Protein 3EFG (pdb70)

Secondary structure (DSSP, 8-state):
--THHHHHHHHHHHHHHHHHHHHHHHHHHHHHHHHHHHHHHHHHHHHHHT-

Structure (mmCIF, N/CA/C/O backbone):
data_3EFG
#
_entry.id   3EFG
#
_cell.length_a   35.945
_cell.length_b   35.945
_cell.length_c   81.820
_cell.angle_alpha   90.000
_cell.angle_beta   90.000
_cell.angle_gamma   120.000
#
_symmetry.space_group_name_H-M   'P 63'
#
loop_
_entity.id
_entity.type
_entity.pdbx_description
1 polymer 'Protein slyX homolog'
2 non-polymer 1,2-ETHANEDIOL
3 water water
#
loop_
_atom_site.group_PDB
_atom_site.id
_atom_site.type_symbol
_atom_site.label_atom_id
_atom_site.label_alt_id
_atom_site.label_comp_id
_atom_site.label_asym_id
_atom_site.label_entity_id
_atom_site.label_seq_id
_atom_site.pdbx_PDB_ins_code
_atom_site.Cartn_x
_atom_site.Cartn_y
_atom_site.Cartn_z
_atom_site.occupancy
_atom_site.B_iso_or_equiv
_atom_site.auth_seq_id
_atom_site.auth_comp_id
_atom_site.auth_asym_id
_atom_site.auth_atom_id
_atom_site.pdbx_PDB_model_num
ATOM 1 N N . ARG A 1 8 ? 7.074 18.177 -0.276 1.00 64.28 8 ARG A N 1
ATOM 2 C CA . ARG A 1 8 ? 8.370 18.351 0.461 1.00 64.25 8 ARG A CA 1
ATOM 3 C C . ARG A 1 8 ? 8.215 19.173 1.747 1.00 63.89 8 ARG A C 1
ATOM 4 O O . ARG A 1 8 ? 9.197 19.379 2.461 1.00 64.15 8 ARG A O 1
ATOM 6 N N 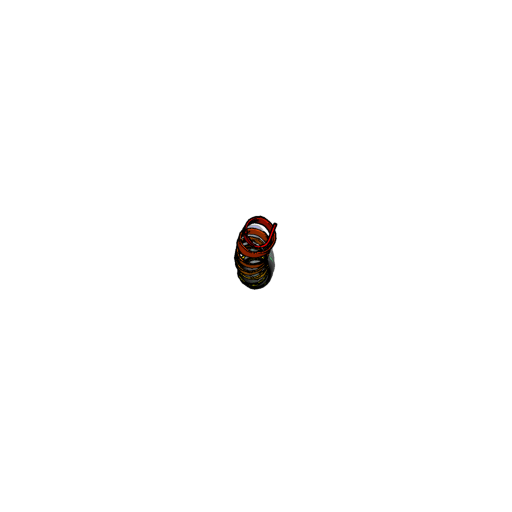. ASP A 1 9 ? 6.974 19.601 2.021 1.00 63.30 9 ASP A N 1
ATOM 7 C CA . ASP A 1 9 ? 6.558 20.470 3.156 1.00 62.71 9 ASP A CA 1
ATOM 8 C C . ASP A 1 9 ? 6.401 19.699 4.498 1.00 61.34 9 ASP A C 1
ATOM 9 O O . ASP A 1 9 ? 5.646 20.117 5.396 1.00 61.27 9 ASP A O 1
ATOM 14 N N . GLN A 1 10 ? 7.153 18.595 4.616 1.00 59.55 10 GLN A N 1
ATOM 15 C CA . GLN A 1 10 ? 7.123 17.637 5.746 1.00 57.71 10 GLN A CA 1
ATOM 16 C C . GLN A 1 10 ? 7.646 18.258 7.044 1.00 55.15 10 GLN 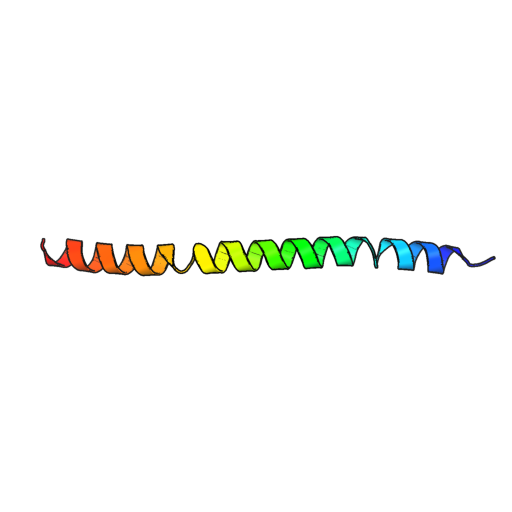A C 1
ATOM 17 O O . GLN A 1 10 ? 7.657 17.612 8.103 1.00 53.43 10 GLN A O 1
ATOM 23 N N . GLU A 1 11 ? 8.105 19.505 6.923 1.00 52.71 11 GLU A N 1
ATOM 24 C CA . GLU A 1 11 ? 8.399 20.378 8.053 1.00 50.85 11 GLU A CA 1
ATOM 25 C C . GLU A 1 11 ? 7.225 20.457 9.016 1.00 47.75 11 GLU A C 1
ATOM 26 O O . GLU A 1 11 ? 7.409 20.396 10.228 1.00 47.50 11 GLU A O 1
ATOM 32 N N . LEU A 1 12 ? 6.022 20.567 8.473 1.00 44.65 12 LEU A N 1
ATOM 33 C CA . LEU A 1 12 ? 4.819 20.636 9.297 1.00 42.38 12 LEU A CA 1
ATOM 34 C C . LEU A 1 12 ? 4.563 19.355 10.106 1.00 40.27 12 LEU A C 1
ATOM 35 O O . LEU A 1 12 ? 4.141 19.421 11.245 1.00 38.56 12 LEU A O 1
ATOM 40 N N . GLU A 1 13 ? 4.820 18.199 9.504 1.00 38.46 13 GLU A N 1
ATOM 41 C CA . GLU A 1 13 ? 4.576 16.910 10.151 1.00 37.53 13 GLU A CA 1
ATOM 42 C C . GLU A 1 13 ? 5.583 16.633 11.271 1.00 36.06 13 GLU A C 1
ATOM 43 O O . GLU A 1 13 ? 5.229 16.082 12.303 1.00 35.87 13 GLU A O 1
ATOM 49 N N . ALA A 1 14 ? 6.822 17.048 11.051 1.00 34.69 14 ALA A N 1
ATOM 50 C CA . ALA A 1 14 ? 7.839 16.930 12.038 1.00 33.73 14 ALA A CA 1
ATOM 51 C C . ALA A 1 14 ? 7.425 17.778 13.227 1.00 33.53 14 ALA A C 1
ATOM 52 O O . ALA A 1 14 ? 7.508 17.335 14.371 1.00 33.30 14 ALA A O 1
ATOM 54 N N . ARG A 1 15 ? 6.965 18.999 12.988 1.00 33.43 15 ARG A N 1
ATOM 55 C CA . ARG A 1 15 ? 6.500 19.835 14.098 1.00 33.27 15 ARG A CA 1
ATOM 56 C C . ARG A 1 15 ? 5.332 19.208 14.838 1.00 32.18 15 ARG A C 1
ATOM 57 O O . ARG A 1 15 ? 5.288 19.221 16.061 1.00 31.79 15 ARG A O 1
ATOM 65 N N . LEU A 1 16 ? 4.380 18.658 14.110 1.00 30.99 16 LEU A N 1
ATOM 66 C CA . LEU A 1 16 ? 3.280 17.967 14.784 1.00 31.63 16 LEU A CA 1
ATOM 67 C C . LEU A 1 16 ? 3.816 16.869 15.719 1.00 31.30 16 LEU A C 1
ATOM 68 O O . LEU A 1 16 ? 3.308 16.659 16.826 1.00 30.78 16 LEU A O 1
ATOM 73 N N . VAL A 1 17 ? 4.789 16.114 15.218 1.00 30.99 17 VAL A N 1
ATOM 74 C CA . VAL A 1 17 ? 5.343 15.010 15.966 1.00 30.61 17 VAL A CA 1
ATOM 75 C C . VAL A 1 17 ? 5.996 15.529 17.236 1.00 30.24 17 VAL A C 1
ATOM 76 O O . VAL A 1 17 ? 5.819 14.935 18.316 1.00 29.55 17 VAL A O 1
ATOM 80 N N . GLU A 1 18 ? 6.716 16.646 17.117 1.00 29.90 18 GLU A N 1
ATOM 81 C CA . GLU A 1 18 ? 7.313 17.287 18.287 1.00 30.25 18 GLU A CA 1
ATOM 82 C C . GLU A 1 18 ? 6.268 17.736 19.319 1.00 30.24 18 GLU A C 1
ATOM 83 O O . GLU A 1 18 ? 6.450 17.544 20.512 1.00 28.56 18 GLU A O 1
ATOM 89 N N . LEU A 1 19 ? 5.173 18.346 18.860 1.00 30.65 19 LEU A N 1
ATOM 90 C CA . LEU A 1 19 ? 4.147 18.840 19.786 1.00 30.71 19 LEU A CA 1
ATOM 91 C C . LEU A 1 19 ? 3.445 17.679 20.439 1.00 30.11 19 LEU A C 1
ATOM 92 O O . LEU A 1 19 ? 3.219 17.712 21.632 1.00 30.60 19 LEU A O 1
ATOM 97 N N . GLU A 1 20 ? 3.103 16.652 19.671 1.00 30.28 20 GLU A N 1
ATOM 98 C CA A GLU A 1 20 ? 2.524 15.422 20.210 0.50 30.31 20 GLU A CA 1
ATOM 99 C CA B GLU A 1 20 ? 2.480 15.454 20.240 0.50 30.28 20 GLU A CA 1
ATOM 100 C C . GLU A 1 20 ? 3.371 14.882 21.330 1.00 29.90 20 GLU A C 1
ATOM 101 O O . GLU A 1 20 ? 2.880 14.537 22.382 1.00 28.90 20 GLU A O 1
ATOM 112 N N . THR A 1 21 ? 4.667 14.792 21.081 1.00 29.71 21 THR A N 1
ATOM 113 C CA . THR A 1 21 ? 5.604 14.278 22.103 1.00 30.25 21 THR A CA 1
ATOM 114 C C . THR A 1 21 ? 5.650 15.122 23.378 1.00 30.78 21 THR A C 1
ATOM 115 O O . THR A 1 21 ? 5.602 14.594 24.490 1.00 30.11 21 THR A O 1
ATOM 119 N N . ARG A 1 22 ? 5.771 16.440 23.201 1.00 31.83 22 ARG A N 1
ATOM 120 C CA . ARG A 1 22 ? 5.708 17.393 24.309 1.00 32.16 22 ARG 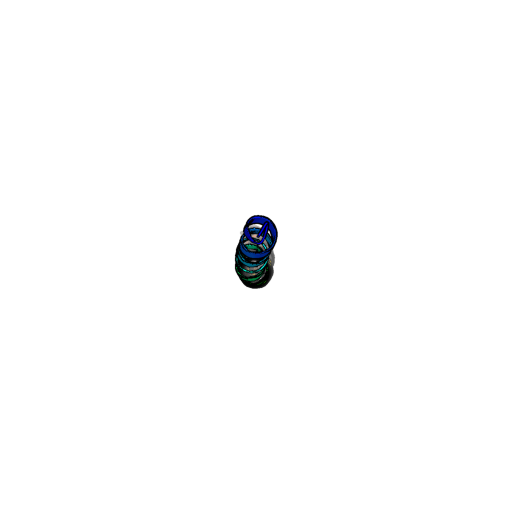A CA 1
ATOM 121 C C . ARG A 1 22 ? 4.436 17.249 25.071 1.00 31.70 22 ARG A C 1
ATOM 122 O O . ARG A 1 22 ? 4.452 17.259 26.286 1.00 31.37 22 ARG A O 1
ATOM 130 N N . LEU A 1 23 ? 3.320 17.162 24.358 1.00 31.98 23 LEU A N 1
ATOM 131 C CA . LEU A 1 23 ? 2.038 17.059 25.018 1.00 32.31 23 LEU A CA 1
ATOM 132 C C . LEU A 1 23 ? 1.924 15.787 25.845 1.00 32.29 23 LEU A C 1
ATOM 133 O O . LEU A 1 23 ? 1.324 15.780 26.926 1.00 32.35 23 LEU A O 1
ATOM 138 N N . SER A 1 24 ? 2.510 14.709 25.347 1.00 32.44 24 SER A N 1
ATOM 139 C CA . SER A 1 24 ? 2.492 13.431 26.056 1.00 32.80 24 SER A CA 1
ATOM 140 C C . SER A 1 24 ? 3.194 13.468 27.402 1.00 32.27 24 SER A C 1
ATOM 141 O O . SER A 1 24 ? 2.676 12.979 28.395 1.00 32.33 24 SER A O 1
ATOM 144 N N . PHE A 1 25 ? 4.384 14.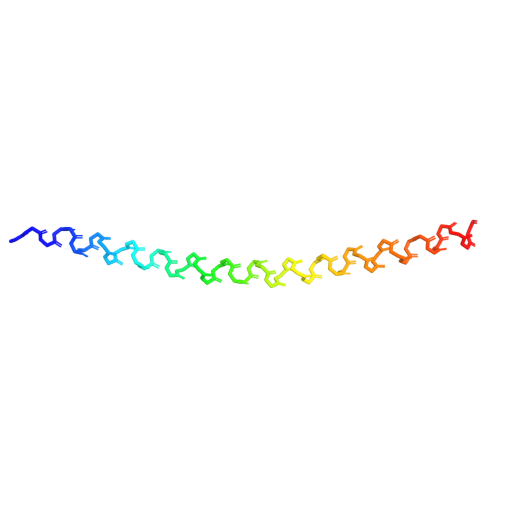044 27.422 1.00 32.31 25 PHE A N 1
ATOM 145 C CA . PHE A 1 25 ? 5.098 14.296 28.671 1.00 32.42 25 PHE A CA 1
ATOM 146 C C . PHE A 1 25 ? 4.311 15.200 29.624 1.00 32.65 25 PHE A C 1
ATOM 147 O O . PHE A 1 25 ? 4.300 14.935 30.819 1.00 31.95 25 PHE A O 1
ATOM 155 N N . GLN A 1 26 ? 3.678 16.257 29.102 1.00 32.15 26 GLN A N 1
ATOM 156 C CA . GLN A 1 26 ? 2.855 17.128 29.927 1.00 33.02 26 GLN A CA 1
ATOM 157 C C . GLN A 1 26 ? 1.730 16.389 30.601 1.00 32.12 26 GLN A C 1
ATOM 158 O O . GLN A 1 26 ? 1.488 16.570 31.780 1.00 31.42 26 GLN A O 1
ATOM 164 N N . GLU A 1 27 ? 1.029 15.593 29.821 1.00 32.41 27 GLU A N 1
ATOM 165 C CA . GLU A 1 27 ? -0.064 14.794 30.325 1.00 33.95 27 GLU A CA 1
ATOM 166 C C . GLU A 1 27 ? 0.371 13.905 31.449 1.00 33.48 27 GLU A C 1
ATOM 167 O O . GLU A 1 27 ? -0.280 13.863 32.486 1.00 33.33 27 GLU A O 1
ATOM 173 N N . GLN A 1 28 ? 1.481 13.213 31.249 1.00 33.84 28 GLN A N 1
ATOM 174 C CA . GLN A 1 28 ? 2.041 12.339 32.282 1.00 34.25 28 GLN A CA 1
ATOM 175 C C . GLN A 1 28 ? 2.416 13.122 33.546 1.00 33.31 28 GLN A C 1
ATOM 176 O O . GLN A 1 28 ? 2.087 12.715 34.658 1.00 32.67 28 GLN A O 1
ATOM 182 N N . ALA A 1 29 ? 3.097 14.253 33.364 1.00 32.82 29 ALA A N 1
ATOM 183 C CA . ALA A 1 29 ? 3.472 15.138 34.461 1.00 32.39 29 ALA A CA 1
ATOM 184 C C . ALA A 1 29 ? 2.247 15.581 35.204 1.00 32.49 29 ALA A C 1
ATOM 185 O O . ALA A 1 29 ? 2.233 15.591 36.413 1.00 32.40 29 ALA A O 1
ATOM 187 N N . LEU A 1 30 ? 1.219 15.984 34.490 1.00 32.48 30 LEU A N 1
ATOM 188 C CA . LEU A 1 30 ? 0.032 16.462 35.151 1.00 33.27 30 LEU A CA 1
ATOM 189 C C . LEU A 1 30 ? -0.575 15.398 36.055 1.00 33.03 30 LEU A C 1
ATOM 190 O O . LEU A 1 30 ? -0.942 15.676 37.195 1.00 32.44 30 LEU A O 1
ATOM 195 N N . THR A 1 31 ? -0.721 14.199 35.523 1.00 32.37 31 THR A N 1
ATOM 196 C CA . THR A 1 31 ? -1.280 13.086 36.274 1.00 32.70 31 THR A CA 1
ATOM 197 C C . THR A 1 31 ? -0.526 12.828 37.562 1.00 32.40 31 THR A C 1
ATOM 198 O O . THR A 1 31 ? -1.123 12.636 38.589 1.00 31.49 31 THR A O 1
ATOM 202 N N . GLU A 1 32 ? 0.793 12.842 37.493 1.00 32.60 32 GLU A N 1
ATOM 203 C CA . GLU A 1 32 ? 1.627 12.667 38.654 1.00 32.87 32 GLU A CA 1
ATOM 204 C C . GLU A 1 32 ? 1.455 13.823 39.642 1.00 31.91 32 GLU A C 1
ATOM 205 O O . GLU A 1 32 ? 1.420 13.604 40.840 1.00 30.66 32 GLU A O 1
ATOM 211 N N . LEU A 1 33 ? 1.319 15.049 39.154 1.00 31.80 33 LEU A N 1
ATOM 212 C CA . LEU A 1 33 ? 1.151 16.203 40.042 1.00 31.67 33 LEU A CA 1
ATOM 213 C C . LEU A 1 33 ? -0.210 16.184 40.688 1.00 31.37 33 LEU A C 1
ATOM 214 O O . LEU A 1 33 ? -0.350 16.496 41.855 1.00 31.01 33 LEU A O 1
ATOM 219 N N . SER A 1 34 ? -1.234 15.788 39.956 1.00 32.47 34 SER A N 1
ATOM 220 C CA . SER A 1 34 ? -2.560 15.619 40.569 1.00 33.16 34 SER A CA 1
ATOM 221 C C . SER A 1 34 ? -2.578 14.593 41.705 1.00 32.38 34 SER A C 1
ATOM 222 O O . SER A 1 34 ? -3.151 14.872 42.738 1.00 31.95 34 SER A O 1
ATOM 225 N N . GLU A 1 35 ? -1.967 13.419 41.495 1.00 32.30 35 GLU A N 1
ATOM 226 C CA . GLU A 1 35 ? -1.870 12.359 42.519 1.00 32.64 35 GLU A CA 1
ATOM 227 C C . GLU A 1 35 ? -1.188 12.850 43.784 1.00 31.03 35 GLU A C 1
ATOM 228 O O . GLU A 1 35 ? -1.645 12.594 44.891 1.00 30.49 35 GLU A O 1
ATOM 234 N N . ALA A 1 36 ? -0.050 13.518 43.595 1.00 29.73 36 ALA A N 1
ATOM 235 C CA . ALA A 1 36 ? 0.766 13.989 44.678 1.00 28.56 36 ALA A CA 1
ATOM 236 C C . ALA A 1 36 ? 0.036 15.097 45.454 1.00 28.07 36 ALA A C 1
ATOM 237 O O . ALA A 1 36 ? 0.133 15.177 46.681 1.00 27.01 36 ALA A O 1
ATOM 239 N N . LEU A 1 37 ? -0.682 15.955 44.742 1.00 27.80 37 LEU A N 1
ATOM 240 C CA . LEU A 1 37 ? -1.463 16.998 45.374 1.00 28.34 37 LEU A CA 1
ATOM 241 C C . LEU A 1 37 ? -2.671 16.428 46.149 1.00 28.12 37 LEU A C 1
ATOM 242 O O . LEU A 1 37 ? -2.922 16.820 47.285 1.00 27.93 37 LEU A O 1
ATOM 247 N N . ALA A 1 38 ? -3.398 15.500 45.553 1.00 28.92 38 ALA A N 1
ATOM 248 C CA . ALA A 1 38 ? -4.468 14.851 46.282 1.00 29.55 38 ALA A CA 1
ATOM 249 C C . ALA A 1 38 ? -3.958 14.319 47.632 1.00 30.81 38 ALA A C 1
ATOM 250 O O . ALA A 1 38 ? -4.617 14.494 48.661 1.00 30.47 38 ALA A O 1
ATOM 252 N N . ASP A 1 39 ? -2.782 13.696 47.638 1.00 30.98 39 ASP A N 1
ATOM 253 C CA . ASP A 1 39 ? -2.213 13.163 48.862 1.00 31.94 39 ASP A CA 1
ATOM 254 C C . ASP A 1 39 ? -1.809 14.264 49.821 1.00 31.31 39 ASP A C 1
ATOM 255 O O . ASP A 1 39 ? -2.010 14.161 51.029 1.00 30.58 39 ASP A O 1
ATOM 260 N N . ALA A 1 40 ? -1.225 15.324 49.281 1.00 30.91 40 ALA A N 1
ATOM 261 C CA . ALA A 1 40 ? -0.801 16.439 50.113 1.00 30.64 40 ALA A CA 1
ATOM 262 C C . ALA A 1 40 ? -2.012 17.067 50.752 1.00 30.70 40 ALA A C 1
ATOM 263 O O . ALA A 1 40 ? -1.973 17.377 51.934 1.00 31.04 40 ALA A O 1
ATOM 265 N N . ARG A 1 41 ? -3.071 17.259 49.990 1.00 30.20 41 ARG A N 1
ATOM 266 C CA A ARG A 1 41 ? -4.237 17.897 50.552 0.50 30.90 41 ARG A CA 1
ATOM 267 C CA B ARG A 1 41 ? -4.308 17.845 50.504 0.50 31.10 41 ARG A CA 1
ATOM 268 C C . ARG A 1 41 ? -4.837 17.103 51.720 1.00 31.10 41 ARG A C 1
ATOM 269 O O . ARG A 1 41 ? -5.314 17.699 52.673 1.00 30.89 41 ARG A O 1
ATOM 284 N N . LEU A 1 42 ? -4.797 15.777 51.641 1.00 30.57 42 LEU A N 1
ATOM 285 C CA . LEU A 1 42 ? -5.324 14.914 52.684 1.00 30.08 42 LEU A CA 1
ATOM 286 C C . LEU A 1 42 ? -4.494 15.001 53.943 1.00 29.87 42 LEU A C 1
ATOM 287 O O . LEU A 1 42 ? -5.020 15.027 55.057 1.00 28.88 42 LEU A O 1
ATOM 292 N N . THR A 1 43 ? -3.179 15.044 53.763 1.00 29.13 43 THR A N 1
ATOM 293 C CA . THR A 1 43 ? -2.291 15.302 54.861 1.00 28.83 43 THR A CA 1
ATOM 294 C C . THR A 1 43 ? -2.573 16.677 55.480 1.00 28.79 43 THR A C 1
ATOM 295 O O . THR A 1 43 ? -2.623 16.798 56.677 1.00 29.67 43 THR A O 1
ATOM 299 N N . GLY A 1 44 ? -2.780 17.702 54.674 1.00 28.41 44 GLY A N 1
ATOM 300 C CA . GLY A 1 44 ? -3.149 19.018 55.212 1.00 28.41 44 GLY A CA 1
ATOM 301 C C . GLY A 1 44 ? -4.415 18.993 56.072 1.00 27.42 44 GLY A C 1
ATOM 302 O O . GLY A 1 44 ? -4.472 19.630 57.123 1.00 27.14 44 GLY A O 1
ATOM 303 N N . ALA A 1 45 ? -5.439 18.307 55.556 1.00 27.05 45 ALA A N 1
ATOM 304 C CA . ALA A 1 45 ? -6.754 18.142 56.186 1.00 26.50 45 ALA A CA 1
ATOM 305 C C . ALA A 1 45 ? -6.621 17.404 57.516 1.00 26.93 45 ALA A C 1
ATOM 306 O O . ALA A 1 45 ? -7.135 17.848 58.545 1.00 27.30 45 ALA A O 1
ATOM 308 N N . ARG A 1 46 ? -5.886 16.296 57.511 1.00 26.92 46 ARG A N 1
ATOM 309 C CA . ARG A 1 46 ? -5.573 15.559 58.728 1.00 26.80 46 ARG A CA 1
ATOM 310 C C . ARG A 1 46 ? -4.848 16.402 59.791 1.00 26.14 46 ARG A C 1
ATOM 311 O O . ARG A 1 46 ? -5.232 16.404 60.975 1.00 25.09 46 ARG A O 1
ATOM 319 N N . ASN A 1 47 ? -3.774 17.063 59.355 1.00 25.32 47 ASN A N 1
ATOM 320 C CA . ASN A 1 47 ? -2.977 17.941 60.205 1.00 24.52 47 ASN A CA 1
ATOM 321 C C . ASN A 1 47 ? -3.807 19.036 60.861 1.00 24.31 47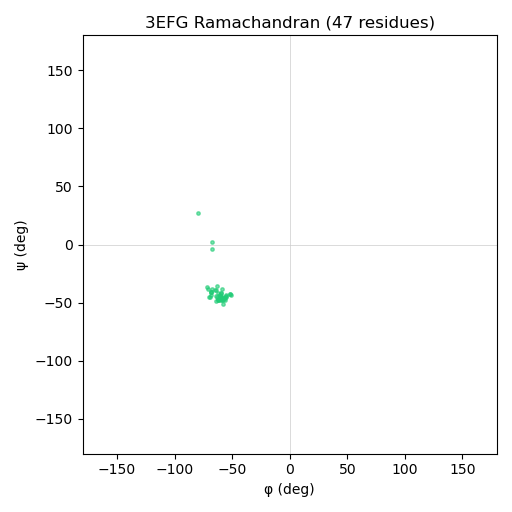 ASN A C 1
ATOM 322 O O . ASN A 1 47 ? -3.680 19.309 62.069 1.00 24.61 47 ASN A O 1
ATOM 327 N N . ALA A 1 48 ? -4.657 19.662 60.058 1.00 25.09 48 ALA A N 1
ATOM 328 C CA . ALA A 1 48 ? -5.574 20.719 60.533 1.00 25.05 48 ALA A CA 1
ATOM 329 C C . ALA A 1 48 ? -6.464 20.193 61.640 1.00 25.47 48 ALA A C 1
ATOM 330 O O . ALA A 1 48 ? -6.633 20.824 62.676 1.00 25.07 48 ALA A O 1
ATOM 332 N N . GLU A 1 49 ? -7.010 19.001 61.429 1.00 26.52 49 GLU A N 1
ATOM 333 C CA . GLU A 1 49 ? -7.887 18.384 62.418 1.00 27.97 49 GLU A CA 1
ATOM 334 C C . GLU A 1 49 ? -7.132 17.963 63.697 1.00 28.01 49 GLU A C 1
ATOM 335 O O . GLU A 1 49 ? -7.626 18.157 64.808 1.00 29.11 49 GLU A O 1
ATOM 341 N N . LEU A 1 50 ? -5.931 17.411 63.551 1.00 28.34 50 LEU A N 1
ATOM 342 C CA . LEU A 1 50 ? -5.092 17.077 64.715 1.00 27.81 50 LEU A CA 1
ATOM 343 C C . LEU A 1 50 ? -4.797 18.333 65.538 1.00 28.27 50 LEU A C 1
ATOM 344 O O . LEU A 1 50 ? -4.915 18.329 66.779 1.00 27.12 50 LEU A O 1
ATOM 349 N N . ILE A 1 51 ? -4.432 19.396 64.838 1.00 28.69 51 ILE A N 1
ATOM 350 C CA . ILE A 1 51 ? -4.131 20.646 65.465 1.00 30.24 51 ILE A CA 1
ATOM 351 C C . ILE A 1 51 ? -5.360 21.208 66.192 1.00 32.37 51 ILE A C 1
ATOM 352 O O . ILE A 1 51 ? -5.241 21.621 67.339 1.00 31.94 51 ILE A O 1
ATOM 357 N N . ARG A 1 52 ? -6.524 21.234 65.539 1.00 34.66 52 ARG A N 1
ATOM 358 C CA . ARG A 1 52 ? -7.758 21.735 66.190 1.00 36.68 52 ARG A CA 1
ATOM 359 C C . ARG A 1 52 ? -7.962 21.042 67.506 1.00 37.88 52 ARG A C 1
ATOM 360 O O . ARG A 1 52 ? -8.274 21.662 68.510 1.00 37.75 52 ARG A O 1
ATOM 368 N N . HIS A 1 53 ? -7.735 19.748 67.526 1.00 39.48 53 HIS A N 1
ATOM 369 C CA . HIS A 1 53 ? -7.851 19.058 68.775 1.00 41.21 53 HIS A CA 1
ATOM 370 C C . HIS A 1 53 ? -6.840 19.506 69.830 1.00 41.28 53 HIS A C 1
ATOM 371 O O . HIS A 1 53 ? -7.237 19.734 70.974 1.00 41.17 53 HIS A O 1
ATOM 378 N N . LEU A 1 54 ? -5.552 19.586 69.460 1.00 41.20 54 LEU A N 1
ATOM 379 C CA . LEU A 1 54 ? -4.487 19.903 70.411 1.00 41.23 54 LEU A CA 1
ATOM 380 C C . LEU A 1 54 ? -4.804 21.244 71.012 1.00 41.96 54 LEU A C 1
ATOM 381 O O . LEU A 1 54 ? -4.594 21.463 72.206 1.00 40.78 54 LEU A O 1
ATOM 386 N N . LEU A 1 55 ? -5.316 22.134 70.165 1.00 43.14 55 LEU A N 1
AT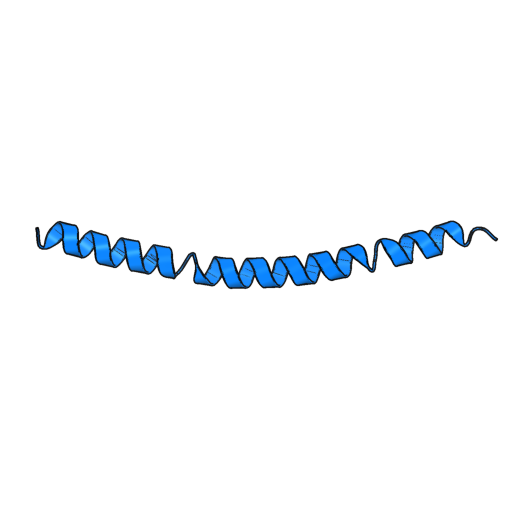OM 387 C CA . LEU A 1 55 ? -5.656 23.477 70.585 1.00 44.57 55 LEU A CA 1
ATOM 388 C C . LEU A 1 55 ? -6.690 23.394 71.680 1.00 46.58 55 LEU A C 1
ATOM 389 O O . LEU A 1 55 ? -6.590 24.101 72.674 1.00 46.60 55 LEU A O 1
ATOM 394 N N . GLU A 1 56 ? -7.651 22.495 71.516 1.00 49.35 56 GLU A N 1
ATOM 395 C CA . GLU A 1 56 ? -8.723 22.328 72.493 1.00 51.74 56 GLU A CA 1
ATOM 396 C C . GLU A 1 56 ? -8.252 21.710 73.809 1.00 53.30 56 GLU A C 1
ATOM 397 O O . GLU A 1 56 ? -8.601 22.199 74.888 1.00 54.25 56 GLU A O 1
ATOM 403 N N . ASP A 1 57 ? -7.447 20.653 73.728 1.00 54.94 57 ASP A N 1
ATOM 404 C CA . ASP A 1 57 ? -6.932 19.990 74.928 1.00 56.31 57 ASP A CA 1
ATOM 405 C C . ASP A 1 57 ? -5.961 20.850 75.710 1.00 57.11 57 ASP A C 1
ATOM 406 O O . ASP A 1 57 ? -5.435 20.405 76.736 1.00 57.82 57 ASP A O 1
ATOM 411 N N . LEU A 1 58 ? -5.752 22.082 75.225 1.00 57.82 58 LEU A N 1
ATOM 412 C CA . LEU A 1 58 ? -4.982 23.126 75.902 1.00 57.81 58 LEU A CA 1
ATOM 413 C C . LEU A 1 58 ? -5.818 24.409 76.097 1.00 57.97 58 LEU A C 1
ATOM 414 O O . LEU A 1 58 ? -7.046 24.377 76.253 1.00 58.14 58 LEU A O 1
#

Radius of gyration: 22.2 Å; Cα contacts (8 Å, |Δi|>4): 0; chains: 1; bounding box: 17×11×75 Å

Organism: Xanthomonas campestris pv. campestris (strain ATCC 33913 / DSM 3586 / NCPPB 528 / LMG 568 / P 25) (NCBI:txid190485)

Sequence (51 aa):
RDQELEARLVELEETRLSFQEQALTELSEALADARRLTGARNAELIRHLLEDL

Foldseek 3Di:
DVCVVVVVVVVVVVVVVVVVVVVVVVVVVVVVVVVVVVVVVVVVVVVVVVD

CATH classification: 1.20.5.300

B-factor: mean 38.48, std 11.16, range [10.73, 82.78]

InterPro domains:
  IPR007236 SlyX [MF_00715] (11-78)
  IPR007236 SlyX [PF04102] (12-78)
  IPR007236 SlyX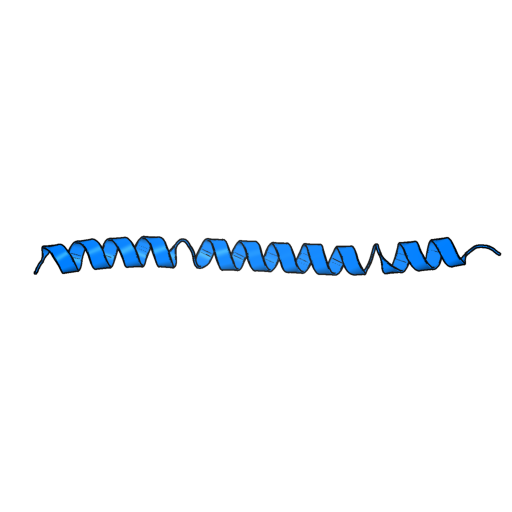 [PTHR36508] (8-78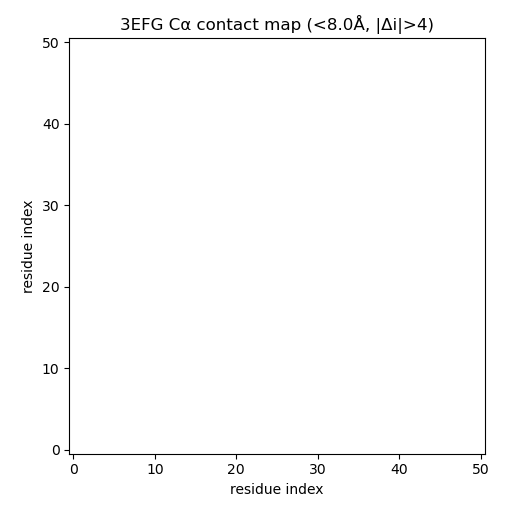)

Solvent-accessible surface area: 5085 Å² total; per-residue (Å²): 142,99,134,89,100,108,52,144,121,87,104,101,106,60,164,110,35,130,105,104,102,41,112,97,109,122,63,118,47,104,56,88,54,171,131,69,37,61,158,66,36,98,88,90,128,90,106,124,136,109,181